Protein AF-A0A395J140-F1 (afdb_monomer_lite)

Secondary structure (DSSP, 8-state):
-------------PPS-SS-HHHHHHHHT-SSSHHHHHHHT-SSS--B-TTSSB--TTHHHH-HHHHTTGGG-TT--SS---SHHHHHHHHHHHHTSHHHHHHHHHHH-HHHHHHHHHHHHHHHSTT------PPP----------

Sequence (146 aa):
MGTRVLYSGASRTPPPSYAAPGFLAARTAHGDFAQYHRRFGHTDAELNCLCGYAKTPEHLVFCEISQRKFHAWPAKPERPPSRPKEGRRYMSAILAHPKLFEDFLTVTQYFAINARAQQTRDLTSPGGSQQSYGLPRQNRHSLTAV

Radius of gyration: 20.59 Å; chains: 1; bounding box: 31×46×69 Å

pLDDT: mean 76.09, std 23.19, range [30.23, 97.81]

Organism: NCBI:txid38457

Structure (mmCIF, N/CA/C/O backbone):
data_AF-A0A395J140-F1
#
_entry.id   AF-A0A395J140-F1
#
loop_
_atom_site.group_PDB
_atom_site.id
_atom_site.type_symbol
_atom_site.label_atom_id
_atom_site.label_alt_id
_atom_site.label_comp_id
_atom_site.label_asym_id
_atom_site.label_entity_id
_atom_site.label_seq_id
_atom_site.pdbx_PDB_ins_code
_atom_site.Cartn_x
_atom_site.Cartn_y
_atom_site.Cartn_z
_atom_site.occupancy
_atom_site.B_iso_or_equiv
_atom_site.auth_seq_id
_atom_site.auth_comp_id
_atom_site.auth_asym_id
_atom_site.auth_atom_id
_atom_site.pdbx_PDB_model_num
ATOM 1 N N . MET A 1 1 ? 12.892 11.772 54.034 1.00 40.66 1 MET A N 1
ATOM 2 C CA . MET A 1 1 ? 13.408 11.994 52.667 1.00 40.66 1 MET A CA 1
ATOM 3 C C . MET A 1 1 ? 13.058 10.766 51.840 1.00 40.66 1 MET A C 1
ATOM 5 O O . MET A 1 1 ? 13.706 9.745 51.999 1.00 40.66 1 MET A O 1
ATOM 9 N N . GLY A 1 2 ? 11.954 10.807 51.090 1.00 38.47 2 GLY A N 1
ATOM 10 C CA . GLY A 1 2 ? 11.454 9.662 50.320 1.00 38.47 2 GLY A CA 1
ATOM 11 C C . GLY A 1 2 ? 11.517 9.968 48.830 1.00 38.47 2 GLY A C 1
ATOM 12 O O . GLY A 1 2 ? 10.803 10.846 48.352 1.00 38.47 2 GLY A O 1
ATOM 13 N N . THR A 1 3 ? 12.390 9.283 48.103 1.00 38.50 3 THR A N 1
ATOM 14 C CA . THR A 1 3 ? 12.517 9.401 46.649 1.00 38.50 3 THR A CA 1
ATOM 15 C C . THR A 1 3 ? 11.411 8.593 45.971 1.00 38.50 3 THR A C 1
ATOM 17 O O . THR A 1 3 ? 11.407 7.365 45.977 1.00 38.50 3 THR A O 1
ATOM 20 N N . ARG A 1 4 ? 10.442 9.300 45.379 1.00 42.12 4 ARG A N 1
ATOM 21 C CA . ARG A 1 4 ? 9.474 8.734 44.432 1.00 42.12 4 ARG A CA 1
ATOM 22 C C . ARG A 1 4 ? 10.205 8.390 43.134 1.00 42.12 4 ARG A C 1
ATOM 24 O O . ARG A 1 4 ? 10.627 9.291 42.416 1.00 42.12 4 ARG A O 1
ATOM 31 N N . VAL A 1 5 ? 10.328 7.104 42.821 1.00 46.66 5 VAL A N 1
ATOM 32 C CA . VAL A 1 5 ? 10.728 6.649 41.483 1.00 46.66 5 VAL A CA 1
ATOM 33 C C . VAL A 1 5 ? 9.506 6.773 40.574 1.00 46.66 5 VAL A C 1
ATOM 35 O O . VAL A 1 5 ? 8.557 5.998 40.681 1.00 46.66 5 VAL A O 1
ATOM 38 N N . LEU A 1 6 ? 9.502 7.789 39.712 1.00 39.06 6 LEU A N 1
ATOM 39 C CA . LEU A 1 6 ? 8.532 7.919 38.630 1.00 39.06 6 LEU A CA 1
ATOM 40 C C . LEU A 1 6 ? 8.937 6.944 37.518 1.00 39.06 6 LEU A C 1
ATOM 42 O O . LEU A 1 6 ? 9.966 7.132 36.873 1.00 39.06 6 LEU A O 1
ATOM 46 N N . TYR A 1 7 ? 8.141 5.898 37.291 1.00 31.66 7 TYR A N 1
ATOM 47 C CA . TYR A 1 7 ? 8.252 5.097 36.073 1.00 31.66 7 TYR A CA 1
ATOM 48 C C . TYR A 1 7 ? 7.707 5.924 34.904 1.00 31.66 7 TYR A C 1
ATOM 50 O O . TYR A 1 7 ? 6.503 5.966 34.652 1.00 31.66 7 TYR A O 1
ATOM 58 N N . SER A 1 8 ? 8.608 6.624 34.218 1.00 38.16 8 SER A N 1
ATOM 59 C CA . SER A 1 8 ? 8.330 7.291 32.949 1.00 38.16 8 SER A CA 1
ATOM 60 C C . SER A 1 8 ? 7.880 6.264 31.910 1.00 38.16 8 SER A C 1
ATOM 62 O O . SER A 1 8 ? 8.541 5.247 31.700 1.00 38.16 8 SER A O 1
ATOM 64 N N . GLY A 1 9 ? 6.741 6.539 31.271 1.00 43.75 9 GLY A N 1
ATOM 65 C CA . GLY A 1 9 ? 6.160 5.720 30.214 1.00 43.75 9 GLY A CA 1
ATOM 66 C C . GLY A 1 9 ? 7.148 5.492 29.075 1.00 43.75 9 GLY A C 1
ATOM 67 O O . GLY A 1 9 ? 7.394 6.379 28.262 1.00 43.75 9 GLY A O 1
ATOM 68 N N . ALA A 1 10 ? 7.701 4.284 29.016 1.00 38.34 10 ALA A N 1
ATOM 69 C CA . ALA A 1 10 ? 8.472 3.824 27.881 1.00 38.34 10 ALA A CA 1
ATOM 70 C C . ALA A 1 10 ? 7.508 3.579 26.715 1.00 38.34 10 ALA A C 1
ATOM 72 O O . ALA A 1 10 ? 6.749 2.605 26.691 1.00 38.34 10 ALA A O 1
ATOM 73 N N . SER A 1 11 ? 7.539 4.492 25.748 1.00 39.91 11 SER A N 1
ATOM 74 C CA . SER A 1 11 ? 7.116 4.268 24.372 1.00 39.91 11 SER A CA 1
ATOM 75 C C . SER A 1 11 ? 7.588 2.877 23.954 1.00 39.91 11 SER A C 1
ATOM 77 O O . SER A 1 11 ? 8.790 2.622 23.907 1.00 39.91 11 SER A O 1
ATOM 79 N N . ARG A 1 12 ? 6.658 1.950 23.705 1.00 45.56 12 ARG A N 1
ATOM 80 C CA . ARG A 1 12 ? 6.991 0.603 23.230 1.00 45.56 12 ARG A CA 1
ATOM 81 C C . ARG A 1 12 ? 7.532 0.721 21.807 1.00 45.56 12 ARG A C 1
ATOM 83 O O . ARG A 1 12 ? 6.782 0.568 20.851 1.00 45.56 12 ARG A O 1
ATOM 90 N N . THR A 1 13 ? 8.812 1.024 21.647 1.00 44.81 13 THR A N 1
ATOM 91 C CA . THR A 1 13 ? 9.517 0.764 20.395 1.00 44.81 13 THR A CA 1
ATOM 92 C C . THR A 1 13 ? 9.887 -0.716 20.409 1.00 44.81 13 THR A C 1
ATOM 94 O O . THR A 1 13 ? 10.716 -1.110 21.233 1.00 44.81 13 THR A O 1
ATOM 97 N N . PRO A 1 14 ? 9.245 -1.568 19.590 1.00 43.50 14 PRO A N 1
ATOM 98 C CA . PRO A 1 14 ? 9.607 -2.976 19.549 1.00 43.50 14 PRO A CA 1
ATOM 99 C C . PRO A 1 14 ? 11.048 -3.139 19.025 1.00 43.50 14 PRO A C 1
ATOM 101 O O . PRO A 1 14 ? 11.481 -2.347 18.181 1.00 43.50 14 PRO A O 1
ATOM 104 N N . PRO A 1 15 ? 11.798 -4.137 19.531 1.00 39.69 15 PRO A N 1
ATOM 105 C CA . PRO A 1 15 ? 13.187 -4.375 19.147 1.00 39.69 15 PRO A CA 1
ATOM 106 C C . PRO A 1 15 ? 13.312 -4.777 17.666 1.00 39.69 15 PRO A C 1
ATOM 108 O O . PRO A 1 15 ? 12.362 -5.313 17.087 1.00 39.69 15 PRO A O 1
ATOM 111 N N . PRO A 1 16 ? 14.478 -4.539 17.037 1.00 52.12 16 PRO A N 1
ATOM 112 C CA . PRO A 1 16 ? 14.695 -4.872 15.640 1.00 52.12 16 PRO A CA 1
ATOM 113 C C . PRO A 1 16 ? 14.894 -6.388 15.475 1.00 52.12 16 PRO A C 1
ATOM 115 O O . PRO A 1 16 ? 15.526 -7.028 16.311 1.00 52.12 16 PRO A O 1
ATOM 118 N N . SER A 1 17 ? 14.410 -6.922 14.349 1.00 52.38 17 SER A N 1
ATOM 119 C CA . SER A 1 17 ? 14.560 -8.298 13.827 1.00 52.38 17 SER A CA 1
ATOM 120 C C . SER A 1 17 ? 13.545 -9.373 14.254 1.00 52.38 17 SER A C 1
ATOM 122 O O . SER A 1 17 ? 13.881 -10.357 14.890 1.00 52.38 17 SER A O 1
ATOM 124 N N . TYR A 1 18 ? 12.320 -9.263 13.742 1.00 42.78 18 TYR A N 1
ATOM 125 C CA . TYR A 1 18 ? 11.514 -10.410 13.294 1.00 42.78 18 TYR A CA 1
ATOM 126 C C . TYR A 1 18 ? 10.775 -9.920 12.046 1.00 42.78 18 TYR A C 1
ATOM 128 O O . TYR A 1 18 ? 10.300 -8.787 12.078 1.00 42.78 18 TYR A O 1
ATOM 136 N N . ALA A 1 19 ? 10.782 -10.690 10.947 1.00 45.16 19 ALA A N 1
ATOM 137 C CA . ALA A 1 19 ? 10.244 -10.341 9.619 1.00 45.16 19 ALA A CA 1
ATOM 138 C C . ALA A 1 19 ? 9.235 -9.181 9.651 1.00 45.16 19 ALA A C 1
ATOM 140 O O . ALA A 1 19 ? 8.210 -9.320 10.323 1.00 45.16 19 ALA A O 1
ATOM 141 N N . ALA A 1 20 ? 9.541 -8.061 8.974 1.00 56.72 20 ALA A N 1
ATOM 142 C CA . ALA A 1 20 ? 8.800 -6.806 9.097 1.00 56.72 20 ALA A CA 1
ATOM 143 C C . ALA A 1 20 ? 7.294 -7.072 9.260 1.00 56.72 20 ALA A C 1
ATOM 145 O O . ALA A 1 20 ? 6.719 -7.695 8.365 1.00 56.72 20 ALA A O 1
ATOM 146 N N . PRO A 1 21 ? 6.645 -6.659 10.369 1.00 65.44 21 PRO A N 1
ATOM 147 C CA . PRO A 1 21 ? 5.266 -7.040 10.690 1.00 65.44 21 PRO A CA 1
ATOM 148 C C . PRO A 1 21 ? 4.279 -6.892 9.522 1.00 65.44 21 PRO A C 1
ATOM 150 O O . PRO A 1 21 ? 3.337 -7.669 9.395 1.00 65.44 21 PRO A O 1
ATOM 153 N N . GLY A 1 22 ? 4.538 -5.945 8.613 1.00 73.75 22 GLY A N 1
ATOM 154 C CA . GLY A 1 22 ? 3.779 -5.762 7.381 1.00 73.75 22 GLY A CA 1
ATOM 155 C C . GLY A 1 22 ? 3.918 -6.877 6.333 1.00 73.75 22 GLY A C 1
ATOM 156 O O . GLY A 1 22 ? 2.953 -7.128 5.621 1.00 73.75 22 GLY A O 1
ATOM 157 N N . PHE A 1 23 ? 5.070 -7.546 6.194 1.00 82.00 23 PHE A N 1
ATOM 158 C CA . PHE A 1 23 ? 5.299 -8.593 5.183 1.00 82.00 23 PHE A CA 1
ATOM 159 C C . PHE A 1 23 ? 4.417 -9.811 5.433 1.00 82.00 23 PHE A C 1
ATOM 161 O O . PHE A 1 23 ? 3.653 -10.228 4.560 1.00 82.00 23 PHE A O 1
ATOM 168 N N . LEU A 1 24 ? 4.485 -10.360 6.649 1.00 83.31 24 LEU A N 1
ATOM 169 C CA . LEU A 1 24 ? 3.663 -11.505 7.023 1.00 83.31 24 LEU A CA 1
ATOM 170 C C . LEU A 1 24 ? 2.176 -11.129 7.031 1.00 83.31 24 LEU A C 1
ATOM 172 O O . LEU A 1 24 ? 1.357 -11.887 6.507 1.00 83.31 24 LEU A O 1
ATOM 176 N N . ALA A 1 25 ? 1.841 -9.939 7.540 1.00 84.06 25 ALA A N 1
ATOM 177 C CA . ALA A 1 25 ? 0.487 -9.395 7.500 1.00 84.06 25 ALA A CA 1
ATOM 178 C C . ALA A 1 25 ? -0.065 -9.332 6.069 1.00 84.06 25 ALA A C 1
ATOM 180 O O . ALA A 1 25 ? -1.160 -9.824 5.814 1.00 84.06 25 ALA A O 1
ATOM 181 N N . ALA A 1 26 ? 0.694 -8.792 5.111 1.00 84.50 26 ALA A N 1
ATOM 182 C C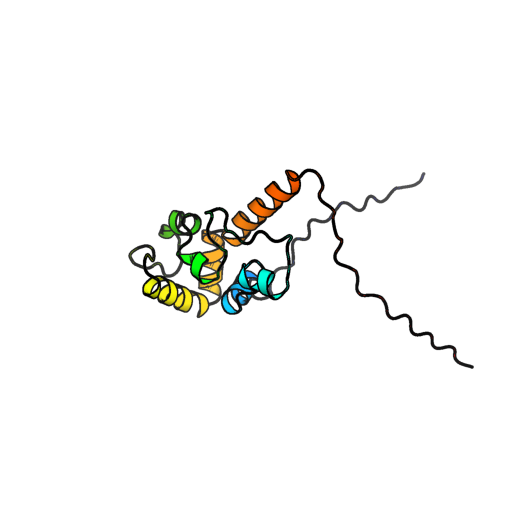A . ALA A 1 26 ? 0.252 -8.674 3.724 1.00 84.50 26 ALA A CA 1
ATOM 183 C C . ALA A 1 26 ? 0.077 -10.039 3.050 1.00 84.50 26 ALA A C 1
ATOM 185 O O . ALA A 1 26 ? -0.917 -10.251 2.359 1.00 84.50 26 ALA A O 1
ATOM 186 N N . ARG A 1 27 ? 0.989 -10.991 3.293 1.00 85.12 27 ARG A N 1
ATOM 187 C CA . ARG A 1 27 ? 0.877 -12.353 2.742 1.00 85.12 27 ARG A CA 1
ATOM 188 C C . ARG A 1 27 ? -0.336 -13.120 3.256 1.00 85.12 27 ARG A C 1
ATOM 190 O O . ARG A 1 27 ? -0.866 -13.958 2.537 1.00 85.12 27 ARG A O 1
ATOM 197 N N . THR A 1 28 ? -0.735 -12.870 4.497 1.00 83.56 28 THR A N 1
ATOM 198 C CA . THR A 1 28 ? -1.802 -13.618 5.180 1.00 83.56 28 THR A CA 1
ATOM 199 C C . THR A 1 28 ? -3.108 -12.832 5.297 1.00 83.56 28 THR A C 1
ATOM 201 O O . THR A 1 28 ? -4.075 -13.348 5.851 1.00 83.56 28 THR A O 1
ATOM 204 N N . ALA A 1 29 ? -3.142 -11.595 4.784 1.00 82.56 29 ALA A N 1
ATOM 205 C CA . ALA A 1 29 ? -4.218 -10.630 5.006 1.00 82.56 29 ALA A CA 1
ATOM 206 C C . ALA A 1 29 ? -4.561 -10.433 6.500 1.00 82.56 29 ALA A C 1
ATOM 208 O O . ALA A 1 29 ? -5.717 -10.218 6.863 1.00 82.56 29 ALA A O 1
ATOM 209 N N . HIS A 1 30 ? -3.551 -10.518 7.368 1.00 84.12 30 HIS A N 1
ATOM 210 C CA . HIS A 1 30 ? -3.691 -10.473 8.823 1.00 84.12 30 HIS A CA 1
ATOM 211 C C . HIS A 1 30 ? -3.357 -9.090 9.397 1.00 84.12 30 HIS A C 1
ATOM 213 O O . HIS A 1 30 ? -2.678 -8.288 8.759 1.00 84.12 30 HIS A O 1
ATOM 219 N N . GLY A 1 31 ? -3.785 -8.814 10.631 1.00 82.88 31 GLY A N 1
ATOM 220 C CA . GLY A 1 31 ? -3.501 -7.550 11.314 1.00 82.88 31 GLY A CA 1
ATOM 221 C C . GLY A 1 31 ? -4.440 -6.441 10.849 1.00 82.88 31 GLY A C 1
ATOM 222 O O . GLY A 1 31 ? -5.646 -6.634 10.860 1.00 82.88 31 GLY A O 1
ATOM 223 N N . ASP A 1 32 ? -3.896 -5.307 10.405 1.00 85.06 32 ASP A N 1
ATOM 224 C CA . ASP A 1 32 ? -4.653 -4.073 10.112 1.00 85.06 32 ASP A CA 1
ATOM 225 C C . ASP A 1 32 ? -5.624 -4.169 8.909 1.00 85.06 32 ASP A C 1
ATOM 227 O O . ASP A 1 32 ? -6.287 -3.200 8.553 1.00 85.06 32 ASP A O 1
ATOM 231 N N . PHE A 1 33 ? -5.725 -5.316 8.230 1.00 91.19 33 PHE A N 1
ATOM 232 C CA . PHE A 1 33 ? -6.605 -5.469 7.070 1.00 91.19 33 PHE A CA 1
ATOM 233 C C . PHE A 1 33 ? -8.063 -5.719 7.460 1.00 91.19 33 PHE A C 1
ATOM 235 O O . PHE A 1 33 ? -8.374 -6.468 8.388 1.00 91.19 33 PHE A O 1
ATOM 242 N N . ALA A 1 34 ? -8.984 -5.171 6.664 1.00 89.88 34 ALA A N 1
ATOM 243 C CA . ALA A 1 34 ? -10.418 -5.232 6.929 1.00 89.88 34 ALA A CA 1
ATOM 244 C C . ALA A 1 34 ? -10.948 -6.671 7.034 1.00 89.88 34 ALA A C 1
ATOM 246 O O . ALA A 1 34 ? -11.847 -6.949 7.826 1.00 89.88 34 ALA A O 1
ATOM 247 N N . GLN A 1 35 ? -10.389 -7.597 6.248 1.00 89.75 35 GLN A N 1
ATOM 248 C CA . GLN A 1 35 ? -10.789 -9.005 6.269 1.00 89.75 35 GLN A CA 1
ATOM 249 C C . GLN A 1 35 ? -10.541 -9.656 7.635 1.00 89.75 35 GLN A C 1
ATOM 251 O O . GLN A 1 35 ? -11.399 -10.399 8.111 1.00 89.75 35 GLN A O 1
ATOM 256 N N . TYR A 1 36 ? -9.399 -9.368 8.265 1.00 91.44 36 TYR A N 1
ATOM 257 C CA . TYR A 1 36 ? -9.052 -9.908 9.575 1.00 91.44 36 TYR A CA 1
ATOM 258 C C . TYR A 1 36 ? -10.044 -9.428 10.638 1.00 91.44 36 TYR A C 1
ATOM 260 O O . TYR A 1 36 ? -10.702 -10.241 11.283 1.00 91.44 36 TYR A O 1
ATOM 268 N N . HIS A 1 37 ? -10.241 -8.115 10.750 1.00 90.25 37 HIS A N 1
ATOM 269 C CA . HIS A 1 37 ? -11.149 -7.540 11.743 1.00 90.25 37 HIS A CA 1
ATOM 270 C C . HIS A 1 37 ? -12.597 -8.006 11.570 1.00 90.25 37 HIS A C 1
ATOM 272 O O . HIS A 1 37 ? -13.243 -8.355 12.554 1.00 90.25 37 HIS A O 1
ATOM 278 N N . ARG A 1 38 ? -13.090 -8.120 10.328 1.00 90.25 38 ARG A N 1
ATOM 279 C CA . ARG A 1 38 ? -14.429 -8.672 10.059 1.00 90.25 38 ARG A CA 1
ATOM 280 C C . ARG A 1 38 ? -14.552 -10.134 10.475 1.00 90.25 38 ARG A C 1
ATOM 282 O O . ARG A 1 38 ? -15.566 -10.512 11.046 1.00 90.25 38 ARG A O 1
ATOM 289 N N . ARG A 1 39 ? -13.533 -10.954 10.198 1.00 90.62 39 ARG A N 1
ATOM 290 C CA . ARG A 1 39 ? -13.543 -12.384 10.538 1.00 90.62 39 ARG A CA 1
ATOM 291 C C . ARG A 1 39 ? -13.589 -12.620 12.048 1.00 90.62 39 ARG A C 1
ATOM 293 O O . ARG A 1 39 ? -14.226 -13.575 12.477 1.00 90.62 39 ARG A O 1
ATOM 300 N N . PHE A 1 40 ? -12.920 -11.772 12.825 1.00 89.12 40 PHE A N 1
ATOM 301 C CA . PHE A 1 40 ? -12.829 -11.897 14.283 1.00 89.12 40 PHE A CA 1
ATOM 302 C C . PHE A 1 40 ? -13.758 -10.942 15.051 1.00 89.12 40 PHE A C 1
ATOM 304 O O . PHE A 1 40 ? -13.729 -10.924 16.276 1.00 89.12 40 PHE A O 1
ATOM 311 N N . GLY A 1 41 ? -14.606 -10.176 14.357 1.00 86.69 41 GLY A N 1
ATOM 312 C CA . GLY A 1 41 ? -15.604 -9.304 14.983 1.00 86.69 41 GLY A CA 1
ATOM 313 C C . GLY A 1 41 ? -15.025 -8.096 15.727 1.00 86.69 41 GLY A C 1
ATOM 314 O O . GLY A 1 41 ? -15.654 -7.599 16.654 1.00 86.69 41 GLY A O 1
ATOM 315 N N . HIS A 1 42 ? -13.840 -7.615 15.346 1.00 86.69 42 HIS A N 1
ATOM 316 C CA . HIS A 1 42 ? -13.255 -6.407 15.932 1.00 86.69 42 HIS A CA 1
ATOM 317 C C . HIS A 1 42 ? -13.968 -5.160 15.385 1.00 86.69 42 HIS A C 1
ATOM 319 O O . HIS A 1 42 ? -13.829 -4.834 14.204 1.00 86.69 42 HIS A O 1
ATOM 325 N N . THR A 1 43 ? -14.746 -4.481 16.230 1.00 85.56 43 THR A N 1
ATOM 326 C CA . THR A 1 43 ? -15.573 -3.316 15.856 1.00 85.56 43 THR A CA 1
ATOM 327 C C . THR A 1 43 ? -14.876 -1.971 16.046 1.00 85.56 43 THR A C 1
ATOM 329 O O . THR A 1 43 ? -15.342 -0.963 15.528 1.00 85.56 43 THR A O 1
ATOM 332 N N . ASP A 1 44 ? -13.788 -1.949 16.806 1.00 82.00 44 ASP A N 1
ATOM 333 C CA . ASP A 1 44 ? -12.974 -0.774 17.133 1.00 82.00 44 ASP A CA 1
ATOM 334 C C . ASP A 1 44 ? -11.935 -0.443 16.052 1.00 82.00 44 ASP A C 1
ATOM 336 O O . ASP A 1 44 ? -11.337 0.630 16.049 1.00 82.00 44 ASP A O 1
ATOM 340 N N . ALA A 1 45 ? -11.717 -1.353 15.109 1.00 84.00 45 ALA A N 1
ATOM 341 C CA . ALA A 1 45 ? -10.710 -1.175 14.085 1.00 84.00 45 ALA A CA 1
ATOM 342 C C . ALA A 1 45 ? -11.211 -0.350 12.902 1.00 84.00 45 ALA A C 1
ATOM 344 O O . ALA A 1 45 ? -12.216 -0.670 12.266 1.00 84.00 45 ALA A O 1
ATOM 345 N N . GLU A 1 46 ? -10.424 0.654 12.520 1.00 88.62 46 GLU A N 1
ATOM 346 C CA . GLU A 1 46 ? -10.630 1.342 11.249 1.00 88.62 46 GLU A CA 1
ATOM 347 C C . GLU A 1 46 ? -10.382 0.372 10.084 1.00 88.62 46 GLU A C 1
ATOM 349 O O . GLU A 1 46 ? -9.262 -0.102 9.871 1.00 88.62 46 GLU A O 1
ATOM 354 N N . LEU A 1 47 ? -11.437 0.085 9.323 1.00 90.75 47 LEU A N 1
ATOM 355 C CA . LEU A 1 47 ? -11.394 -0.855 8.202 1.00 90.75 47 LEU A CA 1
ATOM 356 C C . LEU A 1 47 ? -10.971 -0.179 6.898 1.00 90.75 47 LEU A C 1
ATOM 358 O O . LEU A 1 47 ? -10.629 -0.872 5.935 1.00 90.75 47 LEU A O 1
ATOM 362 N N . ASN A 1 48 ? -10.988 1.153 6.853 1.00 93.06 48 ASN A N 1
ATOM 363 C CA . ASN A 1 48 ? -10.677 1.921 5.661 1.00 93.06 48 ASN A CA 1
ATOM 364 C C . ASN A 1 48 ? -9.283 2.544 5.750 1.00 93.06 48 ASN A C 1
ATOM 366 O O . ASN A 1 48 ? -8.790 2.942 6.801 1.00 93.06 48 ASN A O 1
ATOM 370 N N . CYS A 1 49 ? -8.604 2.608 4.615 1.00 93.69 49 CYS A N 1
ATOM 371 C CA . CYS A 1 49 ? -7.414 3.419 4.467 1.00 93.69 49 CYS A CA 1
ATOM 372 C C . CYS A 1 49 ? -7.808 4.900 4.548 1.00 93.69 49 CYS A C 1
ATOM 374 O O . CYS A 1 49 ? -8.926 5.270 4.196 1.00 93.69 49 CYS A O 1
ATOM 376 N N . LEU A 1 50 ? -6.865 5.768 4.914 1.00 92.81 50 LEU A N 1
ATOM 377 C CA . LEU A 1 50 ? -7.039 7.221 4.872 1.00 92.81 50 LEU A CA 1
ATOM 378 C C . LEU A 1 50 ? -7.506 7.742 3.494 1.00 92.81 50 LEU A C 1
ATOM 380 O O . LEU A 1 50 ? -8.128 8.794 3.418 1.00 92.81 50 LEU A O 1
ATOM 384 N N . CYS A 1 51 ? -7.252 7.007 2.405 1.00 94.19 51 CYS A N 1
ATOM 385 C CA . CYS A 1 51 ? -7.784 7.339 1.077 1.00 94.19 51 CYS A CA 1
ATOM 386 C C . CYS A 1 51 ? -9.273 6.979 0.867 1.00 94.19 51 CYS A C 1
ATOM 388 O O . CYS A 1 51 ? -9.799 7.194 -0.219 1.00 94.19 51 CYS A O 1
ATOM 390 N N . GLY A 1 52 ? -9.946 6.402 1.867 1.00 93.31 52 GLY A N 1
ATOM 391 C CA . GLY A 1 52 ? -11.377 6.080 1.859 1.00 93.31 52 GLY A CA 1
ATOM 392 C C . GLY A 1 52 ? -11.739 4.652 1.433 1.00 93.31 52 GLY A C 1
ATOM 393 O O . GLY A 1 52 ? -12.871 4.230 1.646 1.00 93.31 52 GLY A O 1
ATOM 394 N N . TYR A 1 53 ? -10.805 3.877 0.877 1.00 94.25 53 TYR A N 1
ATOM 395 C CA . TYR A 1 53 ? -11.062 2.494 0.447 1.00 94.25 53 TYR A CA 1
ATOM 396 C C . TYR A 1 53 ? -10.745 1.468 1.535 1.00 94.25 53 TYR A C 1
ATOM 398 O O . TYR A 1 53 ? -9.860 1.680 2.358 1.00 94.25 53 TYR A O 1
ATOM 406 N N . ALA A 1 54 ? -11.413 0.312 1.499 1.00 93.44 54 ALA A N 1
ATOM 407 C CA . ALA A 1 54 ? -11.158 -0.778 2.438 1.00 93.44 54 ALA A CA 1
ATOM 408 C C . ALA A 1 54 ? -9.687 -1.232 2.408 1.00 93.44 54 ALA A C 1
ATOM 410 O O . ALA A 1 54 ? -9.107 -1.446 1.339 1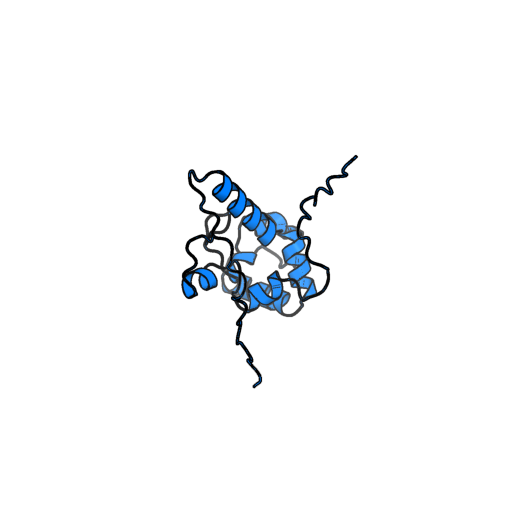.00 93.44 54 ALA A O 1
ATOM 411 N N . LYS A 1 55 ? -9.096 -1.448 3.589 1.00 92.00 55 LYS A N 1
ATOM 412 C CA . LYS A 1 55 ? -7.734 -1.971 3.710 1.00 92.00 55 LYS A CA 1
ATOM 413 C C . LYS A 1 55 ? -7.712 -3.438 3.293 1.00 92.00 55 LYS A C 1
ATOM 415 O O . LYS A 1 55 ? -8.118 -4.322 4.049 1.00 92.00 55 LYS A O 1
ATOM 420 N N . THR A 1 56 ? -7.191 -3.704 2.104 1.00 92.19 56 THR A N 1
ATOM 421 C CA . THR A 1 56 ? -6.856 -5.051 1.625 1.00 92.19 56 THR A CA 1
ATOM 422 C C . THR A 1 56 ? -5.366 -5.120 1.292 1.00 92.19 56 THR A C 1
ATOM 424 O O . THR A 1 56 ? -4.753 -4.076 1.052 1.00 92.19 56 THR A O 1
ATOM 427 N N . PRO A 1 57 ? -4.751 -6.315 1.245 1.00 89.94 57 PRO A N 1
ATOM 428 C CA . PRO A 1 57 ? -3.357 -6.428 0.826 1.00 89.94 57 PRO A CA 1
ATOM 429 C C . PRO A 1 57 ? -3.119 -5.807 -0.553 1.00 89.94 57 PRO A C 1
ATOM 431 O O . PRO A 1 57 ? -2.206 -5.011 -0.727 1.00 89.94 57 PRO A O 1
ATOM 434 N N . GLU A 1 58 ? -3.987 -6.081 -1.525 1.00 90.31 58 GLU A N 1
ATOM 435 C CA . GLU A 1 58 ? -3.863 -5.538 -2.883 1.00 90.31 58 GLU A CA 1
ATOM 436 C C . GLU A 1 58 ? -4.027 -4.013 -2.928 1.00 90.31 58 GLU A C 1
ATOM 438 O O . GLU A 1 58 ? -3.410 -3.354 -3.765 1.00 90.31 58 GLU A O 1
ATOM 443 N N . HIS A 1 59 ? -4.795 -3.430 -2.001 1.00 94.69 59 HIS A N 1
ATOM 444 C CA . HIS A 1 59 ? -4.974 -1.984 -1.924 1.00 94.69 59 HIS A CA 1
ATOM 445 C C . HIS A 1 59 ? -3.648 -1.233 -1.731 1.00 94.69 59 HIS A C 1
ATOM 447 O O . HIS A 1 59 ? -3.523 -0.123 -2.232 1.00 94.69 59 HIS A O 1
ATOM 453 N N . LEU A 1 60 ? -2.623 -1.837 -1.115 1.00 94.50 60 LEU A N 1
ATOM 454 C CA . LEU A 1 60 ? -1.290 -1.234 -0.946 1.00 94.50 60 LEU A CA 1
ATOM 455 C C . LEU A 1 60 ? -0.747 -0.588 -2.237 1.00 94.50 60 LEU A C 1
ATOM 457 O O . LEU A 1 60 ? -0.196 0.512 -2.179 1.00 94.50 60 LEU A O 1
ATOM 461 N N . VAL A 1 61 ? -0.928 -1.248 -3.390 1.00 96.12 61 VAL A N 1
ATOM 462 C CA . VAL A 1 61 ? -0.395 -0.816 -4.702 1.00 96.12 61 VAL A CA 1
ATOM 463 C C . VAL A 1 61 ? -1.397 -0.012 -5.537 1.00 96.12 61 VAL A C 1
ATOM 465 O O . VAL A 1 61 ? -1.030 0.589 -6.547 1.00 96.12 61 VAL A O 1
ATOM 468 N N . PHE A 1 62 ? -2.659 0.034 -5.115 1.00 96.81 62 PHE A N 1
ATOM 469 C CA . PHE A 1 62 ? -3.704 0.858 -5.734 1.00 96.81 62 PHE A CA 1
ATOM 470 C C . PHE A 1 62 ? -4.030 2.115 -4.927 1.00 96.81 62 PHE A C 1
ATOM 472 O O . PHE A 1 62 ? -4.710 3.007 -5.423 1.00 96.81 62 PHE A O 1
ATOM 479 N N . CYS A 1 63 ? -3.546 2.197 -3.690 1.00 96.81 63 CYS A N 1
ATOM 480 C CA . CYS A 1 63 ? -3.775 3.322 -2.808 1.00 96.81 63 CYS A CA 1
ATOM 481 C C . CYS A 1 63 ? -3.209 4.594 -3.433 1.00 96.81 63 CYS A C 1
ATOM 483 O O . CYS A 1 63 ? -2.014 4.669 -3.728 1.00 96.81 63 CYS A O 1
ATOM 485 N N . GLU A 1 64 ? -4.052 5.616 -3.572 1.00 96.62 64 GLU A N 1
ATOM 486 C CA . GLU A 1 64 ? -3.646 6.913 -4.110 1.00 96.62 64 GLU A CA 1
ATOM 487 C C . GLU A 1 64 ? -2.462 7.497 -3.319 1.00 96.62 64 GLU A C 1
ATOM 489 O O . GLU A 1 64 ? -1.500 7.999 -3.896 1.00 96.62 64 GLU A O 1
ATOM 494 N N . ILE A 1 65 ? -2.473 7.343 -1.989 1.00 95.88 65 ILE A N 1
ATOM 495 C CA . ILE A 1 65 ? -1.399 7.809 -1.100 1.00 95.88 65 ILE A CA 1
ATOM 496 C C . ILE A 1 65 ? -0.078 7.096 -1.418 1.00 95.88 65 ILE A C 1
ATOM 498 O O . ILE A 1 65 ? 0.968 7.742 -1.502 1.00 95.88 65 ILE A O 1
ATOM 502 N N . SER A 1 66 ? -0.116 5.779 -1.638 1.00 96.69 66 SER A N 1
ATOM 503 C CA . SER A 1 66 ? 1.064 5.014 -2.054 1.00 96.69 66 SER A CA 1
ATOM 504 C C . SER A 1 66 ? 1.547 5.444 -3.441 1.00 96.69 66 SER A C 1
ATOM 506 O O . SER A 1 66 ? 2.750 5.618 -3.644 1.00 96.69 66 SER A O 1
ATOM 508 N N . GLN A 1 67 ? 0.627 5.633 -4.393 1.00 97.06 67 GLN A N 1
ATOM 509 C CA . GLN A 1 67 ? 0.944 5.987 -5.780 1.00 97.06 67 GLN A CA 1
ATOM 510 C C . GLN A 1 67 ? 1.530 7.397 -5.923 1.00 97.06 67 GLN A C 1
ATOM 512 O O . GLN A 1 67 ? 2.371 7.612 -6.792 1.00 97.06 67 GLN A O 1
ATOM 517 N N . ARG A 1 68 ? 1.219 8.342 -5.025 1.00 96.94 68 ARG A N 1
ATOM 518 C CA . ARG A 1 68 ? 1.919 9.647 -4.964 1.00 96.94 68 ARG A CA 1
ATOM 519 C C . ARG A 1 68 ? 3.435 9.496 -4.776 1.00 96.94 68 ARG A C 1
ATOM 521 O O . ARG A 1 68 ? 4.208 10.345 -5.212 1.00 96.94 68 ARG A O 1
ATOM 528 N N . LYS A 1 69 ? 3.876 8.389 -4.172 1.00 97.12 69 LYS A N 1
ATOM 529 C CA . LYS A 1 69 ? 5.292 8.053 -3.962 1.00 97.12 69 LYS A CA 1
ATOM 530 C C . LYS A 1 69 ? 5.833 7.049 -4.981 1.00 97.12 69 LYS A C 1
ATOM 532 O O . LYS A 1 69 ? 6.903 6.484 -4.772 1.00 97.12 69 LYS A O 1
ATOM 537 N N . PHE A 1 70 ? 5.118 6.838 -6.090 1.00 97.81 70 PHE A N 1
ATOM 538 C CA . PHE A 1 70 ? 5.463 5.853 -7.115 1.00 97.81 70 PHE A CA 1
ATOM 539 C C . PHE A 1 70 ? 6.904 5.975 -7.607 1.00 97.81 70 PHE A C 1
ATOM 541 O O . PHE A 1 70 ? 7.570 4.966 -7.803 1.00 97.81 70 PHE A O 1
ATOM 548 N N . HIS A 1 71 ? 7.415 7.200 -7.752 1.00 97.12 71 HIS A N 1
ATOM 549 C CA . HIS A 1 71 ? 8.776 7.461 -8.220 1.00 97.12 71 HIS A CA 1
ATOM 550 C C . HIS A 1 71 ? 9.865 6.737 -7.409 1.00 97.12 71 HIS A C 1
ATOM 552 O O . HIS A 1 71 ? 10.889 6.393 -7.993 1.00 97.12 71 HIS A O 1
ATOM 558 N N . ALA A 1 72 ? 9.618 6.470 -6.123 1.00 97.62 72 ALA A N 1
ATOM 559 C CA . ALA A 1 72 ? 10.547 5.832 -5.196 1.00 97.62 72 ALA A CA 1
ATOM 560 C C . ALA A 1 72 ? 10.215 4.353 -4.907 1.00 97.62 72 ALA A C 1
ATOM 562 O O . ALA A 1 72 ? 10.833 3.746 -4.038 1.00 97.62 72 ALA A O 1
ATOM 563 N N . TRP A 1 73 ? 9.238 3.752 -5.593 1.00 97.44 73 TRP A N 1
ATOM 564 C CA . TRP A 1 73 ? 8.908 2.343 -5.374 1.00 97.44 73 TRP A CA 1
ATOM 565 C C . TRP A 1 73 ? 10.069 1.412 -5.777 1.00 97.44 73 TRP A C 1
ATOM 567 O O . TRP A 1 73 ? 10.737 1.654 -6.785 1.00 97.44 73 TRP A O 1
ATOM 577 N N . PRO A 1 74 ? 10.300 0.313 -5.044 1.00 97.44 74 PRO A N 1
ATOM 578 C CA . PRO A 1 74 ? 11.309 -0.677 -5.406 1.00 97.44 74 PRO A CA 1
ATOM 579 C C . PRO A 1 74 ? 10.853 -1.499 -6.614 1.00 97.44 74 PRO A C 1
ATOM 581 O O . PRO A 1 74 ? 9.662 -1.782 -6.755 1.00 97.44 74 PRO A O 1
ATOM 584 N N . ALA A 1 75 ? 11.791 -1.892 -7.485 1.00 95.38 75 ALA A N 1
ATOM 585 C CA . ALA A 1 75 ? 11.502 -2.639 -8.721 1.00 95.38 75 ALA A CA 1
ATOM 586 C C . ALA A 1 75 ? 10.317 -2.042 -9.517 1.00 95.38 75 ALA A C 1
ATOM 588 O O . ALA A 1 75 ? 9.444 -2.760 -10.012 1.00 95.38 75 ALA A O 1
ATOM 589 N N . LYS A 1 76 ? 10.256 -0.704 -9.553 1.00 94.50 76 LYS A N 1
ATOM 590 C CA . LYS A 1 76 ? 9.124 0.076 -10.054 1.00 94.50 76 LYS A CA 1
ATOM 591 C C . LYS A 1 76 ? 8.755 -0.321 -11.494 1.00 94.50 76 LYS A C 1
ATOM 593 O O . LYS A 1 76 ? 9.645 -0.353 -12.343 1.00 94.50 76 LYS A O 1
ATOM 598 N N . PRO A 1 77 ? 7.466 -0.557 -11.802 1.00 94.56 77 PRO A N 1
ATOM 599 C CA . PRO A 1 77 ? 7.010 -0.695 -13.185 1.00 94.56 77 PRO A CA 1
ATOM 600 C C . PRO A 1 77 ? 7.131 0.634 -13.958 1.00 94.56 77 PRO A C 1
ATOM 602 O O . PRO A 1 77 ? 7.409 1.682 -13.387 1.00 94.56 77 PRO A O 1
ATOM 605 N N . GLU A 1 78 ? 6.888 0.630 -15.268 1.00 94.69 78 GLU A N 1
ATOM 606 C CA . GLU A 1 78 ? 6.956 1.860 -16.084 1.00 94.69 78 GLU A CA 1
ATOM 607 C C . GLU A 1 78 ? 5.951 2.933 -15.635 1.00 94.69 78 GLU A C 1
ATOM 609 O O . GLU A 1 78 ? 6.240 4.127 -15.656 1.00 94.69 78 GLU A O 1
ATOM 614 N N . ARG A 1 79 ? 4.771 2.501 -15.179 1.00 95.88 79 ARG A N 1
ATOM 615 C CA . ARG A 1 79 ? 3.692 3.362 -14.685 1.00 95.88 79 ARG A CA 1
ATOM 616 C C . ARG A 1 79 ? 2.995 2.738 -13.475 1.00 95.88 79 ARG A C 1
ATOM 618 O O . ARG A 1 79 ? 3.066 1.513 -13.322 1.00 95.88 79 ARG A O 1
ATOM 625 N N . PRO A 1 80 ? 2.304 3.534 -12.638 1.00 96.62 80 PRO A N 1
ATOM 626 C CA . PRO A 1 80 ? 1.542 3.001 -11.518 1.00 96.62 80 PRO A CA 1
ATOM 627 C C . PRO A 1 80 ? 0.557 1.916 -11.982 1.00 96.62 80 PRO A C 1
ATOM 629 O O . PRO A 1 80 ? -0.082 2.084 -13.031 1.00 96.62 80 PRO A O 1
ATOM 632 N N . PRO A 1 81 ? 0.415 0.808 -11.231 1.00 96.62 81 PRO A N 1
ATOM 633 C CA . PRO A 1 81 ? -0.596 -0.192 -11.528 1.00 96.62 81 PRO A CA 1
ATOM 634 C C . PRO A 1 81 ? -1.994 0.428 -11.482 1.00 96.62 81 PRO A C 1
ATOM 636 O O . PRO A 1 81 ? -2.401 0.984 -10.464 1.00 96.62 81 PRO A O 1
ATOM 639 N N . SER A 1 82 ? -2.744 0.304 -12.574 1.00 94.56 82 SER A N 1
ATOM 640 C CA . SER A 1 82 ? -4.131 0.792 -12.657 1.00 94.56 82 SER A CA 1
ATOM 641 C C . SER A 1 82 ? -5.142 -0.337 -12.836 1.00 94.56 82 SER A C 1
ATOM 643 O O . SER A 1 82 ? -6.340 -0.137 -12.656 1.00 94.56 82 SER A O 1
ATOM 645 N N . ARG A 1 83 ? -4.669 -1.545 -13.172 1.00 95.50 83 ARG A N 1
ATOM 646 C CA . ARG A 1 83 ? -5.509 -2.732 -13.369 1.00 95.50 83 ARG A CA 1
ATOM 647 C C . ARG A 1 83 ? -5.183 -3.833 -12.357 1.00 95.50 83 ARG A C 1
ATOM 649 O O . ARG A 1 83 ? -4.006 -4.039 -12.053 1.00 95.50 83 ARG A O 1
ATOM 656 N N . PRO A 1 84 ? -6.168 -4.655 -11.943 1.00 93.88 84 PRO A N 1
ATOM 657 C CA . PRO A 1 84 ? -5.954 -5.755 -10.995 1.00 93.88 84 PRO A CA 1
ATOM 658 C C . PRO A 1 84 ? -4.836 -6.733 -11.383 1.00 93.88 84 PRO A C 1
ATOM 660 O O . PRO A 1 84 ? -4.109 -7.226 -10.527 1.00 93.88 84 PRO A O 1
ATOM 663 N N . LYS A 1 85 ? -4.673 -7.039 -12.679 1.00 94.94 85 LYS A N 1
ATOM 664 C CA . LYS A 1 85 ? -3.599 -7.930 -13.157 1.00 94.94 85 LYS A CA 1
ATOM 665 C C . LYS A 1 85 ? -2.208 -7.317 -12.951 1.00 94.94 85 LYS A C 1
ATOM 667 O O . LYS A 1 85 ? -1.282 -8.025 -12.570 1.00 94.94 85 LYS A O 1
ATOM 672 N N . GLU A 1 86 ? -2.074 -6.012 -13.180 1.00 95.69 86 GLU A N 1
ATOM 673 C CA . GLU A 1 86 ? -0.816 -5.274 -13.020 1.00 95.69 86 GLU A CA 1
ATOM 674 C C . GLU A 1 86 ? -0.429 -5.189 -11.540 1.00 95.69 86 GLU A C 1
ATOM 676 O O . GLU A 1 86 ? 0.701 -5.516 -11.182 1.00 95.69 86 GLU A O 1
ATOM 681 N N . GLY A 1 87 ? -1.389 -4.840 -10.674 1.00 94.94 87 GLY A N 1
ATOM 682 C CA . GLY A 1 87 ? -1.156 -4.756 -9.232 1.00 94.94 87 GLY A CA 1
ATOM 683 C C . GLY A 1 87 ? -0.789 -6.104 -8.622 1.00 94.94 87 GLY A C 1
ATOM 684 O O . GLY A 1 87 ? 0.200 -6.182 -7.903 1.00 94.94 87 GLY A O 1
ATOM 685 N N . ARG A 1 88 ? -1.499 -7.186 -8.975 1.00 94.44 88 ARG A N 1
ATOM 686 C CA . ARG A 1 88 ? -1.154 -8.546 -8.519 1.00 94.44 88 ARG A CA 1
ATOM 687 C C . ARG A 1 88 ? 0.237 -8.980 -8.972 1.00 94.44 88 ARG A C 1
ATOM 689 O O . ARG A 1 88 ? 0.973 -9.557 -8.178 1.00 94.44 88 ARG A O 1
ATOM 696 N N . ARG A 1 89 ? 0.621 -8.680 -10.219 1.00 95.19 89 ARG A N 1
ATOM 697 C CA . ARG A 1 89 ? 1.965 -8.990 -10.731 1.00 95.19 89 ARG A CA 1
ATOM 698 C C . ARG A 1 89 ? 3.044 -8.270 -9.923 1.00 95.19 89 ARG A C 1
ATOM 700 O O . ARG A 1 89 ? 4.000 -8.909 -9.497 1.00 95.19 89 ARG A O 1
ATOM 707 N N . TYR A 1 90 ? 2.881 -6.967 -9.697 1.00 95.88 90 TYR A N 1
ATOM 708 C CA . TYR A 1 90 ? 3.842 -6.190 -8.918 1.00 95.88 90 TYR A CA 1
ATOM 709 C C . TYR A 1 90 ? 3.884 -6.643 -7.452 1.00 95.88 90 TYR A C 1
ATOM 711 O O . TYR A 1 90 ? 4.960 -6.922 -6.931 1.00 95.88 90 TYR A O 1
ATOM 719 N N . MET A 1 91 ? 2.717 -6.818 -6.824 1.00 93.69 91 MET A N 1
ATOM 720 C CA . MET A 1 91 ? 2.590 -7.312 -5.452 1.00 93.69 91 MET A CA 1
ATOM 721 C C . MET A 1 91 ? 3.283 -8.667 -5.274 1.00 93.69 91 MET A C 1
ATOM 723 O O . MET A 1 91 ? 4.064 -8.844 -4.347 1.00 93.69 91 MET A O 1
ATOM 727 N N . SER A 1 92 ? 3.063 -9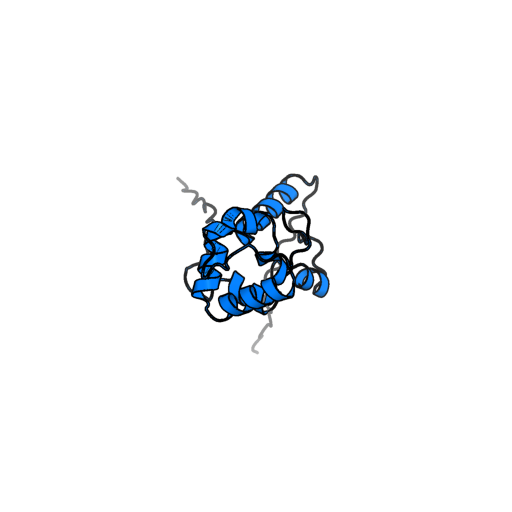.607 -6.197 1.00 93.44 92 SER A N 1
ATOM 728 C CA . SER A 1 92 ? 3.734 -10.909 -6.179 1.00 93.44 92 SER A CA 1
ATOM 729 C C . SER A 1 92 ? 5.256 -10.781 -6.289 1.00 93.44 92 SER A C 1
ATOM 731 O O . SER A 1 92 ? 5.967 -11.532 -5.628 1.00 93.44 92 SER A O 1
ATOM 733 N N . ALA A 1 93 ? 5.764 -9.851 -7.103 1.00 94.38 93 ALA A N 1
ATOM 734 C CA . ALA A 1 93 ? 7.201 -9.653 -7.284 1.00 94.38 93 ALA A CA 1
ATOM 735 C C . ALA A 1 93 ? 7.877 -9.106 -6.016 1.00 94.38 93 ALA A C 1
ATOM 737 O O . ALA A 1 93 ? 8.941 -9.597 -5.626 1.00 94.38 93 ALA A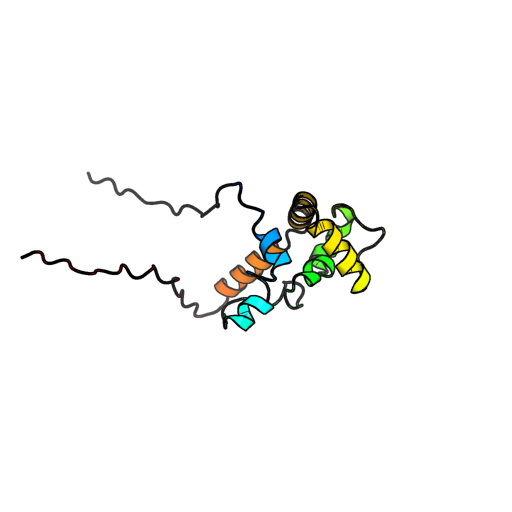 O 1
ATOM 738 N N . ILE A 1 94 ? 7.250 -8.132 -5.346 1.00 94.62 94 ILE A N 1
ATOM 739 C CA . ILE A 1 94 ? 7.790 -7.566 -4.103 1.00 94.62 94 ILE A CA 1
ATOM 740 C C . ILE A 1 94 ? 7.591 -8.507 -2.908 1.00 94.62 94 ILE A C 1
ATOM 742 O O . ILE A 1 94 ? 8.481 -8.611 -2.074 1.00 94.62 94 ILE A O 1
ATOM 746 N N . LEU A 1 95 ? 6.492 -9.272 -2.844 1.00 91.94 95 LEU A N 1
ATOM 747 C CA . LEU A 1 95 ? 6.278 -10.276 -1.792 1.00 91.94 95 LEU A CA 1
ATOM 748 C C . LEU A 1 95 ? 7.187 -11.507 -1.930 1.00 91.94 95 LEU A C 1
ATOM 750 O O . LEU A 1 95 ? 7.388 -12.225 -0.951 1.00 91.94 95 LEU A O 1
ATOM 754 N N . ALA A 1 96 ? 7.750 -11.756 -3.114 1.00 92.75 96 ALA A N 1
ATOM 755 C CA . ALA A 1 96 ? 8.757 -12.798 -3.308 1.00 92.75 96 ALA A CA 1
ATOM 756 C C . ALA A 1 96 ? 10.120 -12.437 -2.687 1.00 92.75 96 ALA A C 1
ATOM 758 O O . ALA A 1 96 ? 10.917 -13.330 -2.413 1.00 92.75 96 ALA A O 1
ATOM 759 N N . HIS A 1 97 ? 10.381 -11.151 -2.422 1.00 92.19 97 HIS A N 1
ATOM 760 C CA . HIS A 1 97 ? 11.660 -10.662 -1.908 1.00 92.19 97 HIS A CA 1
ATOM 761 C C . HIS A 1 97 ? 11.421 -9.763 -0.684 1.00 92.19 97 HIS A C 1
ATOM 763 O O . HIS A 1 97 ? 11.116 -8.583 -0.864 1.00 92.19 97 HIS A O 1
ATOM 769 N N . PRO A 1 98 ? 11.590 -10.266 0.557 1.00 90.25 98 PRO A N 1
ATOM 770 C CA . PRO A 1 98 ? 11.251 -9.525 1.777 1.00 90.25 98 PRO A CA 1
ATOM 771 C C . PRO A 1 98 ? 11.791 -8.089 1.811 1.00 90.25 98 PRO A C 1
ATOM 773 O O . PRO A 1 98 ? 11.042 -7.165 2.115 1.00 90.25 98 PRO A O 1
ATOM 776 N N . LYS A 1 99 ? 13.039 -7.882 1.370 1.00 92.38 99 LYS A N 1
ATOM 777 C CA . LYS A 1 99 ? 13.657 -6.553 1.292 1.00 92.38 99 LYS A CA 1
ATOM 778 C C . LYS A 1 99 ? 12.916 -5.586 0.355 1.00 92.38 99 LYS A C 1
ATOM 780 O O . LYS A 1 99 ? 12.736 -4.429 0.708 1.00 92.38 99 LYS A O 1
ATOM 785 N N . LEU A 1 100 ? 12.451 -6.036 -0.816 1.00 94.94 100 LEU A N 1
ATOM 786 C CA . LEU A 1 100 ? 11.690 -5.170 -1.729 1.00 94.94 100 LEU A CA 1
ATOM 787 C C . LEU A 1 100 ? 10.357 -4.760 -1.105 1.00 94.94 100 LEU A C 1
ATOM 789 O O . LEU A 1 100 ? 9.918 -3.627 -1.267 1.00 94.94 100 LEU A O 1
ATOM 793 N N . PHE A 1 101 ? 9.706 -5.663 -0.378 1.00 94.38 101 PHE A N 1
ATOM 794 C CA . PHE A 1 101 ? 8.477 -5.314 0.319 1.00 94.38 101 PHE A CA 1
ATOM 795 C C . PHE A 1 101 ? 8.725 -4.331 1.475 1.00 94.38 101 PHE A C 1
ATOM 797 O O . PHE A 1 101 ? 7.965 -3.381 1.651 1.00 94.38 101 PHE A O 1
ATOM 804 N N . GLU A 1 102 ? 9.806 -4.509 2.233 1.00 92.31 102 GLU A N 1
ATOM 805 C CA . GLU A 1 102 ? 10.217 -3.579 3.292 1.00 92.31 102 GLU A CA 1
ATOM 806 C C . GLU A 1 102 ? 10.556 -2.187 2.746 1.00 92.31 102 GLU A C 1
ATOM 808 O O . GLU A 1 102 ? 10.066 -1.184 3.272 1.00 92.31 102 GLU A O 1
ATOM 813 N N . ASP A 1 103 ? 11.316 -2.114 1.652 1.00 95.25 103 ASP A N 1
ATOM 814 C CA . ASP A 1 103 ? 11.633 -0.860 0.961 1.00 95.25 103 ASP A CA 1
ATOM 815 C C . ASP A 1 103 ? 10.336 -0.180 0.469 1.00 95.25 103 ASP A C 1
ATOM 817 O O . ASP A 1 103 ? 10.145 1.027 0.641 1.00 95.25 103 ASP A O 1
ATOM 821 N N . PHE A 1 104 ? 9.382 -0.959 -0.059 1.00 95.94 104 PHE A N 1
ATOM 822 C CA . PHE A 1 104 ? 8.070 -0.462 -0.481 1.00 95.94 104 PHE A CA 1
ATOM 823 C C . PHE A 1 104 ? 7.287 0.139 0.694 1.00 95.94 104 PHE A C 1
ATOM 825 O O . PHE A 1 104 ? 6.742 1.242 0.580 1.00 95.94 104 PHE A O 1
ATOM 832 N N . LEU A 1 105 ? 7.239 -0.545 1.840 1.00 93.69 105 LEU A N 1
ATOM 833 C CA . LEU A 1 105 ? 6.571 -0.032 3.039 1.00 93.69 105 LEU A CA 1
ATOM 834 C C . LEU A 1 105 ? 7.265 1.205 3.609 1.00 93.69 105 LEU A C 1
ATOM 836 O O . LEU A 1 105 ? 6.585 2.122 4.066 1.00 93.69 105 LEU A O 1
ATOM 840 N N . THR A 1 106 ? 8.593 1.253 3.550 1.00 94.44 106 THR A N 1
ATOM 841 C CA . THR A 1 106 ? 9.395 2.390 4.016 1.00 94.44 106 THR A CA 1
ATOM 842 C C . THR A 1 106 ? 9.086 3.640 3.202 1.00 94.44 106 THR A C 1
ATOM 844 O O . THR A 1 106 ? 8.808 4.704 3.758 1.00 94.44 106 THR A O 1
ATOM 847 N N . VAL A 1 107 ? 9.056 3.506 1.876 1.00 96.25 107 VAL A N 1
ATOM 848 C CA . VAL A 1 107 ? 8.750 4.616 0.973 1.00 96.25 107 VAL A CA 1
ATOM 849 C C . VAL A 1 107 ? 7.295 5.040 1.128 1.00 96.25 107 VAL A C 1
ATOM 851 O O . VAL A 1 107 ? 7.008 6.208 1.405 1.00 96.25 107 VAL A O 1
ATOM 854 N N . THR A 1 108 ? 6.352 4.104 1.006 1.00 95.69 108 THR A N 1
ATOM 855 C CA . THR A 1 108 ? 4.915 4.419 1.046 1.00 95.69 108 THR A CA 1
ATOM 856 C C . THR A 1 108 ? 4.462 4.913 2.416 1.00 95.69 108 THR A C 1
ATOM 858 O O . THR A 1 108 ? 3.620 5.809 2.489 1.00 95.69 108 THR A O 1
ATOM 861 N N . GLN A 1 109 ? 5.076 4.422 3.496 1.00 93.19 109 GLN A N 1
ATOM 862 C CA . GLN A 1 109 ? 4.659 4.624 4.888 1.00 93.19 109 GLN A CA 1
ATOM 863 C C . GLN A 1 109 ? 3.207 4.193 5.138 1.00 93.19 109 GLN A C 1
ATOM 865 O O . GLN A 1 109 ? 2.556 4.711 6.043 1.00 93.19 109 GLN A O 1
ATOM 870 N N . TYR A 1 110 ? 2.689 3.252 4.340 1.00 91.88 110 TYR A N 1
ATOM 871 C CA . TYR A 1 110 ? 1.266 2.907 4.315 1.00 91.88 110 TYR A CA 1
ATOM 872 C C . TYR A 1 110 ? 0.703 2.603 5.712 1.00 91.88 110 TYR A C 1
ATOM 874 O O . TYR A 1 110 ? -0.279 3.213 6.132 1.00 91.88 110 TYR A O 1
ATOM 882 N N . PHE A 1 111 ? 1.345 1.706 6.466 1.00 88.94 111 PHE A N 1
ATOM 883 C CA . PHE A 1 111 ? 0.876 1.342 7.807 1.00 88.94 111 PHE A CA 1
ATOM 884 C C . PHE A 1 111 ? 1.010 2.495 8.807 1.00 88.94 111 PHE A C 1
ATOM 886 O O . PHE A 1 111 ? 0.097 2.731 9.588 1.00 88.94 111 PHE A O 1
ATOM 893 N N . ALA A 1 112 ? 2.104 3.261 8.754 1.00 89.62 112 ALA A N 1
ATOM 894 C CA . ALA A 1 112 ? 2.313 4.387 9.663 1.00 89.62 112 ALA A CA 1
ATOM 895 C C . ALA A 1 112 ? 1.280 5.509 9.450 1.00 89.62 112 ALA A C 1
ATOM 897 O O . ALA A 1 112 ? 0.793 6.090 10.417 1.00 89.62 112 ALA A O 1
ATOM 898 N N . ILE A 1 113 ? 0.919 5.801 8.196 1.00 88.88 113 ILE A N 1
ATOM 899 C CA . ILE A 1 113 ? -0.102 6.803 7.861 1.00 88.88 113 ILE A CA 1
ATOM 900 C C . ILE A 1 113 ? -1.483 6.351 8.354 1.00 88.88 113 ILE A C 1
ATOM 902 O O . ILE A 1 113 ? -2.188 7.134 8.987 1.00 88.88 113 ILE A O 1
ATOM 906 N N . ASN A 1 114 ? -1.854 5.090 8.116 1.00 88.44 114 ASN A N 1
ATOM 907 C CA . ASN A 1 114 ? -3.155 4.568 8.543 1.00 88.44 114 ASN A CA 1
ATOM 908 C C . ASN A 1 114 ? -3.265 4.417 10.072 1.00 88.44 114 ASN A C 1
ATOM 910 O O . ASN A 1 114 ? -4.324 4.703 10.625 1.00 88.44 114 ASN A O 1
ATOM 914 N N . ALA A 1 115 ? -2.174 4.077 10.767 1.00 86.81 115 ALA A N 1
ATOM 915 C CA . ALA A 1 115 ? -2.147 4.025 12.231 1.00 86.81 115 ALA A CA 1
ATOM 916 C C . ALA A 1 115 ? -2.363 5.408 12.872 1.00 86.81 115 ALA A C 1
ATOM 918 O O . ALA A 1 115 ? -3.090 5.538 13.853 1.00 86.81 115 ALA A O 1
ATOM 919 N N . ARG A 1 116 ? -1.778 6.470 12.299 1.00 81.31 116 ARG A N 1
ATOM 920 C CA . ARG A 1 116 ? -2.019 7.850 12.760 1.00 81.31 116 ARG A CA 1
ATOM 921 C C . ARG A 1 116 ? -3.474 8.268 12.554 1.00 81.31 116 ARG A C 1
ATOM 923 O O . ARG A 1 116 ? -4.032 8.937 13.413 1.00 81.31 116 ARG A O 1
ATOM 930 N N . ALA A 1 117 ? -4.083 7.862 11.438 1.00 75.81 117 ALA A N 1
ATOM 931 C CA . ALA A 1 117 ? -5.486 8.149 11.147 1.00 75.81 117 ALA A CA 1
ATOM 932 C C . ALA A 1 117 ? -6.453 7.447 12.119 1.00 75.81 117 ALA A C 1
ATOM 934 O O . ALA A 1 117 ? -7.477 8.0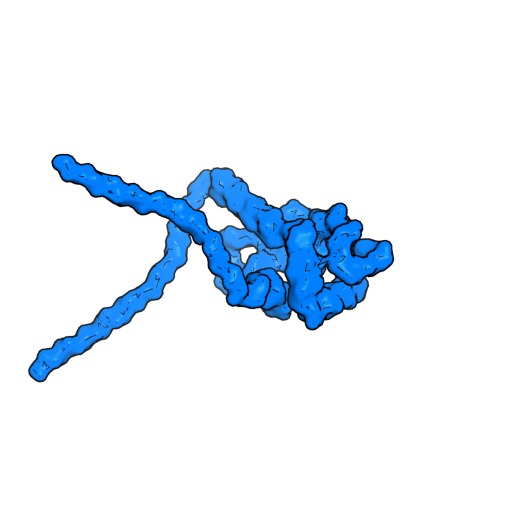23 12.471 1.00 75.81 117 ALA A O 1
ATOM 935 N N . GLN A 1 118 ? -6.121 6.237 12.583 1.00 78.81 118 GLN A N 1
ATOM 936 C CA . GLN A 1 118 ? -6.849 5.563 13.667 1.00 78.81 118 GLN A CA 1
ATOM 937 C C . GLN A 1 118 ? -6.761 6.373 14.970 1.00 78.81 118 GLN A C 1
ATOM 939 O O . GLN A 1 118 ? -7.780 6.780 15.520 1.00 78.81 118 GLN A O 1
ATOM 944 N N . GLN A 1 119 ? -5.541 6.721 15.391 1.00 78.69 119 GLN A N 1
ATOM 945 C CA . GLN A 1 119 ? -5.300 7.451 16.642 1.00 78.69 119 GLN A CA 1
ATOM 946 C C . GLN A 1 119 ? -5.994 8.819 16.701 1.00 78.69 119 GLN A C 1
ATOM 948 O O . GLN A 1 119 ? -6.525 9.199 17.743 1.00 78.69 119 GLN A O 1
ATOM 953 N N . THR A 1 120 ? -6.005 9.583 15.603 1.00 70.81 120 THR A N 1
ATOM 954 C CA . THR A 1 120 ? -6.673 10.896 15.581 1.00 70.81 120 THR A CA 1
ATOM 955 C C . THR A 1 120 ? -8.187 10.778 15.753 1.00 70.81 120 THR A C 1
ATOM 957 O O . THR A 1 120 ? -8.799 11.648 16.375 1.00 70.81 120 THR A O 1
ATOM 960 N N . ARG A 1 121 ? -8.806 9.705 15.248 1.00 67.94 121 ARG A N 1
ATOM 961 C CA . ARG A 1 121 ? -10.243 9.450 15.425 1.00 67.94 121 ARG A CA 1
ATOM 962 C C . ARG A 1 121 ? -10.576 9.012 16.846 1.00 67.94 121 ARG A C 1
ATOM 964 O O . ARG A 1 121 ? -11.563 9.501 17.395 1.00 67.94 121 ARG A O 1
ATOM 971 N N . ASP A 1 122 ? -9.736 8.176 17.449 1.00 72.38 122 ASP A N 1
ATOM 972 C CA . ASP A 1 122 ? -9.903 7.733 18.838 1.00 72.38 122 ASP A CA 1
ATOM 973 C C . ASP A 1 122 ? -9.879 8.921 19.810 1.00 72.38 122 ASP A C 1
ATOM 975 O O . ASP A 1 122 ? -10.701 9.002 20.719 1.00 72.38 122 ASP A O 1
ATOM 979 N N . LEU A 1 123 ? -8.991 9.893 19.568 1.00 71.56 123 LEU A N 1
ATOM 980 C CA . LEU A 1 123 ? -8.897 11.132 20.351 1.00 71.56 123 LEU A CA 1
ATOM 981 C C . LEU A 1 123 ? -10.101 12.071 20.172 1.00 71.56 123 LEU A C 1
ATOM 983 O O . LEU A 1 123 ? -10.364 12.894 21.045 1.00 71.56 123 LEU A O 1
ATOM 987 N N . THR A 1 124 ? -10.816 11.973 19.048 1.00 64.50 124 THR A N 1
ATOM 988 C CA . THR A 1 124 ? -11.921 12.885 18.697 1.00 64.50 124 THR A CA 1
ATOM 989 C C . THR A 1 124 ? -13.300 12.290 19.024 1.00 64.50 124 THR A C 1
ATOM 991 O O . THR A 1 124 ? -14.299 13.006 18.991 1.00 64.50 124 THR A O 1
ATOM 994 N N . SER A 1 125 ? -13.387 11.000 19.374 1.00 56.84 125 SER A N 1
ATOM 995 C CA . SER A 1 125 ? -14.649 10.380 19.801 1.00 56.84 125 SER A CA 1
ATOM 996 C C . SER A 1 125 ? -14.983 10.743 21.256 1.00 56.84 125 SER A C 1
ATOM 998 O O . SER A 1 125 ? -14.224 10.387 22.162 1.00 56.84 125 SER A O 1
ATOM 1000 N N . PRO A 1 126 ? -16.130 11.399 21.533 1.00 49.41 126 PRO A N 1
ATOM 1001 C CA . PRO A 1 126 ? -16.569 11.647 22.897 1.00 49.41 126 PRO A CA 1
ATOM 1002 C C . PRO A 1 126 ? -17.059 10.323 23.502 1.00 49.41 126 PRO A C 1
ATOM 1004 O O . PRO A 1 126 ? -18.179 9.897 23.237 1.00 49.41 126 PRO A O 1
ATOM 1007 N N . GLY A 1 127 ? -16.202 9.651 24.281 1.00 57.38 127 GLY A N 1
ATOM 1008 C CA . GLY A 1 127 ? -16.570 8.455 25.061 1.00 57.38 127 GLY A CA 1
ATOM 1009 C C . GLY A 1 127 ? -15.708 7.197 24.874 1.00 57.38 127 GLY A C 1
ATOM 1010 O O . GLY A 1 127 ? -16.236 6.094 24.979 1.00 57.38 127 GLY A O 1
ATOM 1011 N N . GLY A 1 128 ? -14.404 7.312 24.600 1.00 41.91 128 GLY A N 1
ATOM 1012 C CA . GLY A 1 128 ? -13.525 6.148 24.416 1.00 41.91 128 GLY A CA 1
ATOM 1013 C C . GLY A 1 128 ? -13.322 5.307 25.685 1.00 41.91 128 GLY A C 1
ATOM 1014 O O . GLY A 1 128 ? -12.472 5.615 26.519 1.00 41.91 128 GLY A O 1
ATOM 1015 N N . SER A 1 129 ? -14.060 4.203 25.816 1.00 44.88 129 SER A N 1
ATOM 1016 C CA . SER A 1 129 ? -13.750 3.129 26.759 1.00 44.88 129 SER A CA 1
ATOM 1017 C C . SER A 1 129 ? -12.466 2.417 26.320 1.00 44.88 129 SER A C 1
ATOM 1019 O O . SER A 1 129 ? -12.485 1.627 25.376 1.00 44.88 129 SER A O 1
ATOM 1021 N N . GLN A 1 130 ? -11.353 2.666 27.014 1.00 40.62 130 GLN A N 1
ATOM 1022 C CA . GLN A 1 130 ? -10.171 1.804 26.953 1.00 40.62 130 GLN A CA 1
ATOM 1023 C C . GLN A 1 130 ? -10.547 0.417 27.493 1.00 40.62 130 GLN A C 1
ATOM 1025 O O . GLN A 1 130 ? -10.490 0.179 28.698 1.00 40.62 130 GLN A O 1
ATOM 1030 N N . GLN A 1 131 ? -10.923 -0.523 26.626 1.00 38.12 131 GLN A N 1
ATOM 1031 C CA . GLN A 1 131 ? -10.863 -1.930 27.008 1.00 38.12 131 GLN A CA 1
ATOM 1032 C C . GLN A 1 131 ? -9.396 -2.352 26.965 1.00 38.12 131 GLN A C 1
ATOM 1034 O O . GLN A 1 131 ? -8.805 -2.559 25.907 1.00 38.12 131 GLN A O 1
ATOM 1039 N N . SER A 1 132 ? -8.781 -2.422 28.147 1.00 33.81 132 SER A N 1
ATOM 1040 C CA . SER A 1 132 ? -7.480 -3.053 28.317 1.00 33.81 132 SER A CA 1
ATOM 1041 C C . SER A 1 132 ? -7.589 -4.499 27.845 1.00 33.81 132 SER A C 1
ATOM 1043 O O . SER A 1 132 ? -8.364 -5.271 28.414 1.00 33.81 132 SER A O 1
ATOM 1045 N N . TYR A 1 133 ? -6.809 -4.872 26.834 1.00 37.38 133 TYR A N 1
ATOM 1046 C CA . TYR A 1 133 ? -6.580 -6.271 26.495 1.00 37.38 133 TYR A CA 1
ATOM 1047 C C . TYR A 1 133 ? -6.261 -7.045 27.778 1.00 37.38 133 TYR A C 1
ATOM 1049 O O . TYR A 1 133 ? -5.287 -6.742 28.472 1.00 37.38 133 TYR A O 1
ATOM 1057 N N . GLY A 1 134 ? -7.144 -7.984 28.123 1.00 33.91 134 GLY A N 1
ATOM 1058 C CA . GLY A 1 134 ? -7.053 -8.783 29.333 1.00 33.91 134 GLY A CA 1
ATOM 1059 C C . GLY A 1 134 ? -5.700 -9.481 29.419 1.00 33.91 134 GLY A C 1
ATOM 1060 O O . GLY A 1 134 ? -5.285 -10.184 28.499 1.00 33.91 134 GLY A O 1
ATOM 1061 N N . LEU A 1 135 ? -5.017 -9.283 30.545 1.00 32.75 135 LEU A N 1
ATOM 1062 C CA . LEU A 1 135 ? -3.907 -10.130 30.966 1.00 32.75 135 LEU A CA 1
ATOM 1063 C C . LEU A 1 135 ? -4.361 -11.602 30.936 1.00 32.75 135 LEU A C 1
ATOM 1065 O O . LEU A 1 135 ? -5.496 -11.884 31.337 1.00 32.75 135 LEU A O 1
ATOM 1069 N N . PRO A 1 136 ? -3.508 -12.557 30.520 1.00 33.53 136 PRO A N 1
ATOM 1070 C CA . PRO A 1 136 ? -3.823 -13.969 30.665 1.00 33.53 136 PRO A CA 1
ATOM 1071 C C . PRO A 1 136 ? -4.120 -14.255 32.137 1.00 33.53 136 PRO A C 1
ATOM 1073 O O . PRO A 1 136 ? -3.292 -14.001 33.015 1.00 33.53 136 PRO A O 1
ATOM 1076 N N . ARG A 1 137 ? -5.327 -14.755 32.405 1.00 34.16 137 ARG A N 1
ATOM 1077 C CA . ARG A 1 137 ? -5.764 -15.213 33.722 1.00 34.16 137 ARG A CA 1
ATOM 1078 C C . ARG A 1 137 ? -4.731 -16.212 34.243 1.00 34.16 137 ARG A C 1
ATOM 1080 O O . ARG A 1 137 ? -4.608 -17.308 33.700 1.00 34.16 137 ARG A O 1
ATOM 1087 N N . GLN A 1 138 ? -3.983 -15.829 35.277 1.00 40.78 138 GLN A N 1
ATOM 1088 C CA . GLN A 1 138 ? -3.104 -16.748 35.990 1.00 40.78 138 GLN A CA 1
ATOM 1089 C C . GLN A 1 138 ? -3.965 -17.893 36.522 1.00 40.78 138 GLN A C 1
ATOM 1091 O O . GLN A 1 138 ? -4.868 -17.686 37.337 1.00 40.78 138 GLN A O 1
ATOM 1096 N N . ASN A 1 139 ? -3.724 -19.097 36.010 1.00 30.23 139 ASN A N 1
ATOM 1097 C CA . ASN A 1 139 ? -4.400 -20.288 36.480 1.00 30.23 139 ASN A CA 1
ATOM 1098 C C . ASN A 1 139 ? -3.786 -20.688 37.825 1.00 30.23 139 ASN A C 1
ATOM 1100 O O . ASN A 1 139 ? -2.749 -21.346 37.887 1.00 30.23 139 ASN A O 1
ATOM 1104 N N . ARG A 1 140 ? -4.397 -20.210 38.909 1.00 39.50 140 ARG A N 1
ATOM 1105 C CA . ARG A 1 140 ? -4.062 -20.587 40.279 1.00 39.50 140 ARG A CA 1
ATOM 1106 C C . ARG A 1 140 ? -4.698 -21.947 40.564 1.00 39.50 140 ARG A C 1
ATOM 1108 O O . ARG A 1 140 ? -5.769 -22.014 41.157 1.00 39.50 140 ARG A O 1
ATOM 1115 N N . HIS A 1 141 ? -4.050 -23.022 40.127 1.00 34.72 141 HIS A N 1
ATOM 1116 C CA . HIS A 1 141 ? -4.334 -24.344 40.675 1.00 34.72 141 HIS A CA 1
ATOM 1117 C C . HIS A 1 141 ? -3.487 -24.551 41.927 1.00 34.72 141 HIS A C 1
ATOM 1119 O O . HIS A 1 141 ? -2.262 -24.639 41.876 1.00 34.72 141 HIS A O 1
ATOM 1125 N N . SER A 1 142 ? -4.187 -24.567 43.055 1.00 38.25 142 SER A N 1
ATOM 1126 C CA . SER A 1 142 ? -3.711 -24.982 44.365 1.00 38.25 142 SER A CA 1
ATOM 1127 C C . SER A 1 142 ? -3.204 -26.425 44.317 1.00 38.25 142 SER A C 1
ATOM 1129 O O . SER A 1 142 ? -3.943 -27.322 43.923 1.00 38.25 142 SER A O 1
ATOM 1131 N N . LEU A 1 143 ? -1.977 -26.652 44.783 1.00 39.03 143 LEU A N 1
ATOM 1132 C CA . LEU A 1 143 ? -1.566 -27.937 45.341 1.00 39.03 143 LEU A CA 1
ATOM 1133 C C . LEU A 1 143 ? -1.453 -27.746 46.854 1.00 39.03 143 LEU A C 1
ATOM 1135 O O . LEU A 1 143 ? -0.458 -27.237 47.360 1.00 39.03 143 LEU A O 1
ATOM 1139 N N . THR A 1 144 ? -2.514 -28.108 47.567 1.00 39.91 144 THR A N 1
ATOM 1140 C CA . THR A 1 144 ? -2.422 -28.532 48.965 1.00 39.91 144 THR A CA 1
ATOM 1141 C C . THR A 1 144 ? -1.809 -29.927 48.957 1.00 39.91 144 THR A C 1
ATOM 1143 O O . THR A 1 144 ? -2.460 -30.877 48.525 1.00 39.91 144 THR A O 1
ATOM 1146 N N . ALA A 1 145 ? -0.549 -30.033 49.373 1.00 37.06 145 ALA A N 1
ATOM 1147 C CA . ALA A 1 145 ? 0.036 -31.300 49.786 1.00 37.06 145 ALA A CA 1
ATOM 1148 C C . ALA A 1 145 ? -0.389 -31.566 51.238 1.00 37.06 145 ALA A C 1
ATOM 1150 O O . ALA A 1 145 ? -0.310 -30.662 52.074 1.00 37.06 145 ALA A O 1
ATOM 1151 N N . VAL A 1 146 ? -0.900 -32.773 51.474 1.00 44.00 146 VAL A N 1
ATOM 1152 C CA . VAL A 1 146 ? -1.129 -33.377 52.795 1.00 44.00 146 VAL A CA 1
ATOM 1153 C C . VAL A 1 146 ? 0.171 -34.025 53.248 1.00 44.00 146 VAL A C 1
ATOM 1155 O O . VAL A 1 146 ? 0.850 -34.599 52.364 1.00 44.00 146 VAL A O 1
#

Foldseek 3Di:
DDDDDDPDDPDPPDDDDDQDPVLVCLVVVDDLFLVNCVVVVPP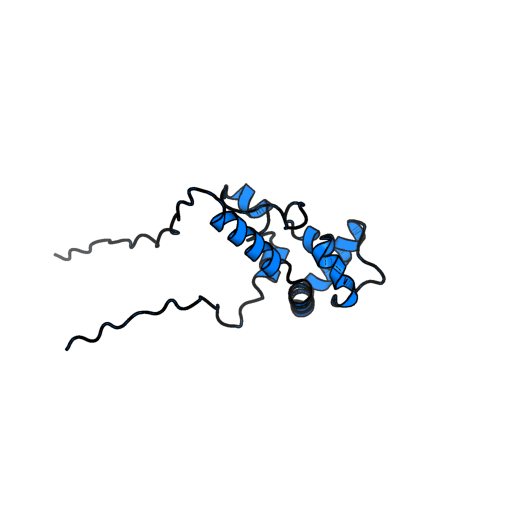LHDQAFPQGHGGHSLVLQVPPLLQVLQVQQPVHDPHRDPDPVSSVVVSVVQSVPSVSVVSSCVRSVRPVRRVVVSVVVLVVDDPDDPPDPDDPPPPPDDDDDD